Protein AF-A0A7X6UYF8-F1 (afdb_monomer)

Solvent-accessible surface area (backbone atoms only — not comparable to full-atom values): 4983 Å² total; per-residue (Å²): 130,87,79,72,80,75,76,77,75,67,58,72,58,50,52,54,51,47,56,52,44,40,72,77,32,64,71,43,51,82,31,46,63,36,31,36,51,52,15,55,51,31,42,70,72,68,36,18,67,63,12,32,55,33,18,47,48,21,34,70,77,32,61,86,39,73,42,17,58,53,23,55,60,52,28,54,53,23,52,51,47,56,77,42,44,79,71,66,73,75,116

Radius of gyration: 13.91 Å; Cα contacts (8 Å, |Δi|>4): 85; chains: 1; bounding box: 39×38×32 Å

Foldseek 3Di:
DDPPPPPPDCLVVLVVVLVVCCVVCVVCCVPLVNLLSVLVVCVVVLVLVVSLVSLVCSCVVPVPDPSNVVSVVVSVVSVVCNVCVVVVVPD

Sequence (91 aa):
MAGFHYQEKDWPKALVAYQDALKKHPDAKDSPWGMYQLANVLRRQAKYEDAVEAYEAVIKEHPQSYWAEQAKWNKEDAIWRANNENLLRLK

Structure (mmCIF, N/CA/C/O backbone):
data_AF-A0A7X6UYF8-F1
#
_entry.id   AF-A0A7X6UYF8-F1
#
loop_
_atom_site.group_PDB
_atom_site.id
_atom_site.type_symbol
_atom_site.label_atom_id
_atom_site.label_alt_id
_atom_site.label_comp_id
_atom_site.label_asym_id
_atom_site.label_entity_id
_atom_site.label_seq_id
_atom_site.pdbx_PDB_ins_code
_atom_site.Cartn_x
_atom_site.Cartn_y
_atom_site.Cartn_z
_atom_site.occupancy
_atom_site.B_iso_or_equiv
_atom_site.auth_seq_id
_atom_site.auth_comp_id
_atom_site.auth_asym_id
_atom_site.auth_atom_id
_atom_site.pdbx_PDB_model_num
ATOM 1 N N . MET A 1 1 ? -9.699 26.449 -2.740 1.00 35.62 1 MET A N 1
ATOM 2 C CA . MET A 1 1 ? -10.107 25.219 -2.031 1.00 35.62 1 MET A CA 1
ATOM 3 C C . MET A 1 1 ? -9.962 24.078 -3.012 1.00 35.62 1 MET A C 1
ATOM 5 O O . MET A 1 1 ? -10.676 24.058 -4.005 1.00 35.62 1 MET A O 1
ATOM 9 N N . ALA A 1 2 ? -8.927 23.260 -2.820 1.00 40.06 2 ALA A N 1
ATOM 10 C CA . ALA A 1 2 ? -8.529 22.209 -3.742 1.00 40.06 2 ALA A CA 1
ATOM 11 C C . ALA A 1 2 ? -9.638 21.155 -3.837 1.00 40.06 2 ALA A C 1
ATOM 13 O O . ALA A 1 2 ? -9.729 20.257 -3.006 1.00 40.06 2 ALA A O 1
ATOM 14 N N . GLY A 1 3 ? -10.492 21.293 -4.851 1.00 50.16 3 GLY A N 1
ATOM 15 C CA . GLY A 1 3 ? -11.321 20.209 -5.354 1.00 50.16 3 GLY A CA 1
ATOM 16 C C . GLY A 1 3 ? -10.399 19.165 -5.965 1.00 50.16 3 GLY A C 1
ATOM 17 O O . GLY A 1 3 ? -10.201 19.130 -7.175 1.00 50.16 3 GLY A O 1
ATOM 18 N N . PHE A 1 4 ? -9.762 18.370 -5.107 1.00 42.25 4 PHE A N 1
ATOM 19 C CA . PHE A 1 4 ? -9.018 17.194 -5.510 1.00 42.25 4 PHE A CA 1
ATOM 20 C C . PHE A 1 4 ? -10.071 16.222 -6.024 1.00 42.25 4 PHE A C 1
ATOM 22 O O . PHE A 1 4 ? -10.836 15.654 -5.246 1.00 42.25 4 PHE A O 1
ATOM 29 N N . HIS A 1 5 ? -10.194 16.155 -7.349 1.00 42.88 5 HIS A N 1
ATOM 30 C CA . HIS A 1 5 ? -11.117 15.283 -8.051 1.00 42.88 5 HIS A CA 1
ATOM 31 C C . HIS A 1 5 ? -10.799 13.838 -7.674 1.00 42.88 5 HIS A C 1
ATOM 33 O O . HIS A 1 5 ? -9.994 13.152 -8.297 1.00 42.88 5 HIS A O 1
ATOM 39 N N . TYR A 1 6 ? -11.464 13.409 -6.611 1.00 43.84 6 TYR A N 1
ATOM 40 C CA . TYR A 1 6 ? -11.652 12.049 -6.167 1.00 43.84 6 TYR A CA 1
ATOM 41 C C . TYR A 1 6 ? -12.486 11.367 -7.259 1.00 43.84 6 TYR A C 1
ATOM 43 O O . TYR A 1 6 ? -13.686 11.147 -7.113 1.00 43.84 6 TYR A O 1
ATOM 51 N N . GLN A 1 7 ? -11.878 11.098 -8.420 1.00 43.19 7 GLN A N 1
ATOM 52 C CA . GLN A 1 7 ? -12.448 10.202 -9.422 1.00 43.19 7 GLN A CA 1
ATOM 53 C C . GLN A 1 7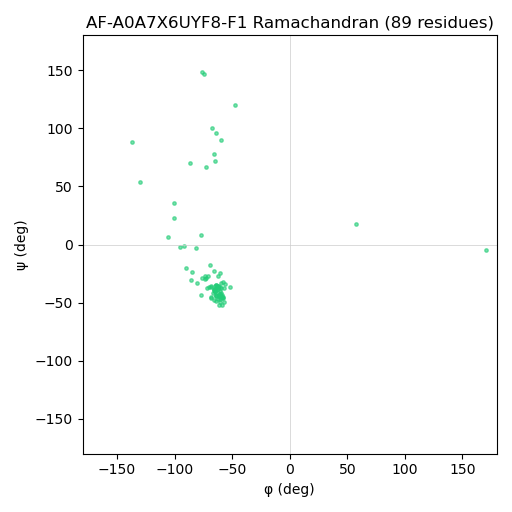 ? -12.316 8.772 -8.899 1.00 43.19 7 GLN A C 1
ATOM 55 O O . GLN A 1 7 ? -11.625 7.903 -9.425 1.00 43.19 7 GLN A O 1
ATOM 60 N N . GLU A 1 8 ? -13.056 8.527 -7.824 1.00 56.06 8 GLU A N 1
ATOM 61 C CA . GLU A 1 8 ? -13.756 7.282 -7.667 1.00 56.06 8 GLU A CA 1
ATOM 62 C C . GLU A 1 8 ? -14.501 6.989 -8.966 1.00 56.06 8 GLU A C 1
ATOM 64 O O . GLU A 1 8 ? -15.369 7.769 -9.356 1.00 56.06 8 GLU A O 1
ATOM 69 N N . LYS A 1 9 ? -14.192 5.862 -9.615 1.00 54.16 9 LYS A N 1
ATOM 70 C CA . LYS A 1 9 ? -15.208 4.827 -9.902 1.00 54.16 9 LYS A CA 1
ATOM 71 C C . LYS A 1 9 ? -14.776 3.712 -10.845 1.00 54.16 9 LYS A C 1
ATOM 73 O O . LYS A 1 9 ? -15.523 2.748 -10.930 1.00 54.16 9 LYS A O 1
ATOM 78 N N . ASP A 1 10 ? -13.589 3.725 -11.450 1.00 49.09 10 ASP A N 1
ATOM 79 C CA . ASP A 1 10 ? -13.206 2.638 -12.379 1.00 49.09 10 ASP A CA 1
ATOM 80 C C . ASP A 1 10 ? -12.281 1.569 -11.774 1.00 49.09 10 ASP A C 1
ATOM 82 O O . ASP A 1 10 ? -11.400 0.980 -12.397 1.00 49.09 10 ASP A O 1
ATOM 86 N N . TRP A 1 11 ? -12.507 1.280 -10.502 1.00 56.03 11 TRP A N 1
ATOM 87 C CA . TRP A 1 11 ? -11.699 0.352 -9.726 1.00 56.03 11 TRP A CA 1
ATOM 88 C C . TRP A 1 11 ? -11.933 -1.146 -9.984 1.00 56.03 11 TRP A C 1
ATOM 90 O O . TRP A 1 11 ? -10.980 -1.913 -9.840 1.00 56.03 11 TRP A O 1
ATOM 100 N N . PRO A 1 12 ? -13.132 -1.602 -10.400 1.00 53.22 12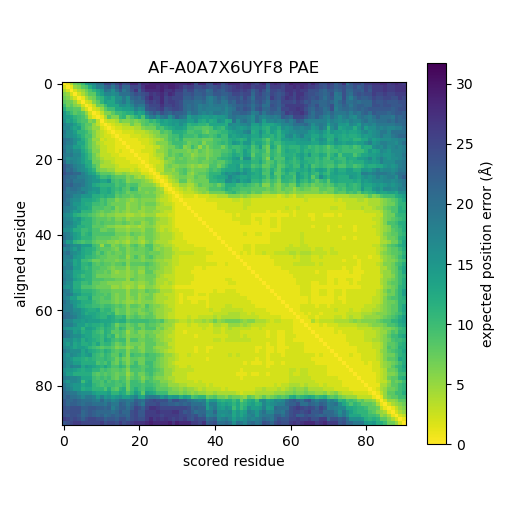 PRO A N 1
ATOM 101 C CA . PRO A 1 12 ? -1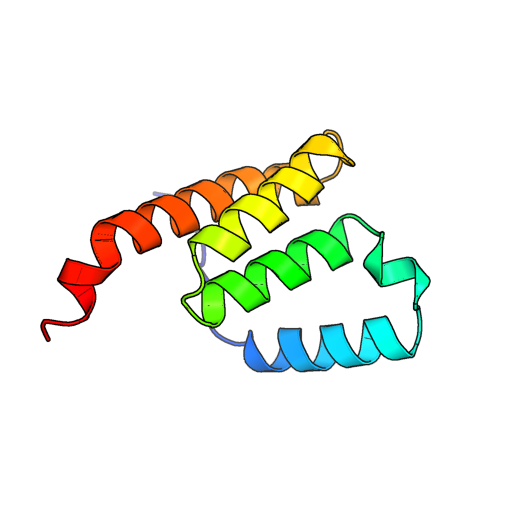3.312 -2.976 -10.872 1.00 53.22 12 PRO A CA 1
ATOM 102 C C . PRO A 1 12 ? -12.466 -3.267 -12.118 1.00 53.22 12 PRO A C 1
ATOM 104 O O . PRO A 1 12 ? -11.897 -4.349 -12.239 1.00 53.22 12 PRO A O 1
ATOM 107 N N . LYS A 1 13 ? -12.297 -2.276 -13.007 1.00 59.25 13 LYS A N 1
ATOM 108 C CA . LYS A 1 13 ? -11.395 -2.391 -14.161 1.00 59.25 13 LYS A CA 1
ATOM 109 C C . LYS A 1 13 ? -9.932 -2.444 -13.734 1.00 59.25 13 LYS A C 1
ATOM 111 O O . LYS A 1 13 ? -9.169 -3.189 -14.332 1.00 59.25 13 LYS A O 1
ATOM 116 N N . ALA A 1 14 ? -9.550 -1.722 -12.679 1.00 58.75 14 ALA A N 1
ATOM 117 C CA . ALA A 1 14 ? -8.194 -1.781 -12.134 1.00 58.75 14 ALA A CA 1
ATOM 118 C C . ALA A 1 14 ? -7.840 -3.173 -11.575 1.00 58.75 14 ALA A C 1
ATOM 120 O O . ALA A 1 14 ? -6.705 -3.605 -11.738 1.00 58.75 14 ALA A O 1
ATOM 121 N N . LEU A 1 15 ? -8.801 -3.893 -10.977 1.00 59.09 15 LEU A N 1
ATOM 122 C CA . LEU A 1 15 ? -8.608 -5.278 -10.524 1.00 59.09 15 LEU A CA 1
ATOM 123 C C . LEU A 1 15 ? -8.371 -6.230 -11.705 1.00 59.09 15 LEU A C 1
ATOM 125 O O . LEU A 1 15 ? -7.430 -7.016 -11.671 1.00 59.09 15 LEU A O 1
ATOM 129 N N . VAL A 1 16 ? -9.198 -6.139 -12.751 1.00 67.00 16 VAL A N 1
ATOM 130 C CA . VAL A 1 16 ? -9.055 -6.964 -13.964 1.00 67.00 16 VAL A CA 1
ATOM 131 C C . VAL A 1 16 ? -7.744 -6.641 -14.681 1.00 67.00 16 VAL A C 1
ATOM 133 O O . VAL A 1 16 ? -6.988 -7.545 -15.019 1.00 67.00 16 VAL A O 1
ATOM 136 N N . ALA A 1 17 ? -7.415 -5.356 -14.826 1.00 61.59 17 ALA A N 1
ATOM 137 C CA . ALA A 1 17 ? -6.154 -4.911 -15.410 1.00 61.59 17 ALA A CA 1
ATOM 138 C C . ALA A 1 17 ? -4.941 -5.363 -14.585 1.00 61.59 17 ALA A C 1
ATOM 140 O O . ALA A 1 17 ? -3.9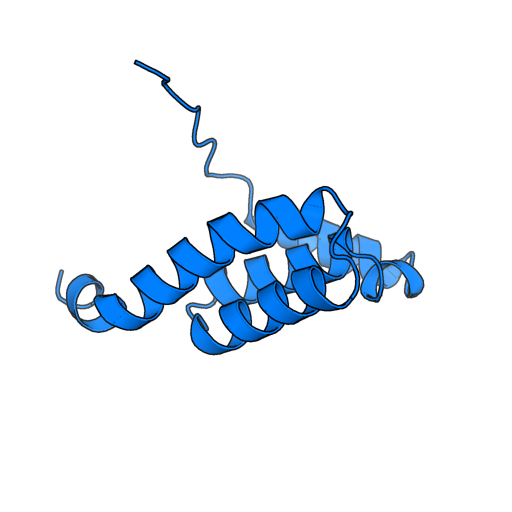21 -5.729 -15.160 1.00 61.59 17 ALA A O 1
ATOM 141 N N . TYR A 1 18 ? -5.049 -5.382 -13.254 1.00 65.81 18 TYR A N 1
ATOM 142 C CA . TYR A 1 18 ? -4.003 -5.899 -12.376 1.00 65.81 18 TYR A CA 1
ATOM 143 C C . TYR A 1 18 ? -3.840 -7.415 -12.523 1.00 65.81 18 TYR A C 1
ATOM 145 O O . TYR A 1 18 ? -2.727 -7.892 -12.712 1.00 65.81 18 TYR A O 1
ATOM 153 N N . GLN A 1 19 ? -4.936 -8.176 -12.526 1.00 66.94 19 GLN A N 1
ATOM 154 C CA . GLN A 1 19 ? -4.898 -9.625 -12.746 1.00 66.94 19 GLN A CA 1
ATOM 155 C C . GLN A 1 19 ? -4.319 -9.986 -14.120 1.00 66.94 19 GLN A C 1
ATOM 157 O O . GLN A 1 19 ? -3.530 -10.924 -14.226 1.00 66.94 19 GLN A O 1
ATOM 162 N N . ASP A 1 20 ? -4.658 -9.232 -15.164 1.00 68.50 20 ASP A N 1
ATOM 163 C CA . ASP A 1 20 ? -4.107 -9.436 -16.503 1.00 68.50 20 ASP A CA 1
ATOM 164 C C . ASP A 1 20 ? -2.639 -9.008 -16.603 1.00 68.50 20 ASP A C 1
ATOM 166 O O . ASP A 1 20 ? -1.849 -9.687 -17.263 1.00 68.50 20 ASP A O 1
ATOM 170 N N . ALA A 1 21 ? -2.247 -7.923 -15.930 1.00 63.00 21 ALA A N 1
ATOM 171 C CA . ALA A 1 21 ? -0.855 -7.489 -15.856 1.00 63.00 21 ALA A CA 1
ATOM 172 C C . ALA A 1 21 ? 0.015 -8.526 -15.135 1.00 63.00 21 ALA A C 1
ATOM 174 O O . ALA A 1 21 ? 1.071 -8.880 -15.646 1.00 63.00 21 ALA A O 1
ATOM 175 N N . LEU A 1 22 ? -0.460 -9.082 -14.017 1.00 64.88 22 LEU A N 1
ATOM 176 C CA . LEU A 1 22 ? 0.227 -10.147 -13.283 1.00 64.88 22 LEU A CA 1
ATOM 177 C C . LEU A 1 22 ? 0.355 -11.445 -14.090 1.00 64.88 22 LEU A C 1
ATOM 179 O O . LEU A 1 22 ? 1.359 -12.143 -13.975 1.00 64.88 22 LEU A O 1
ATOM 183 N N . LYS A 1 23 ? -0.642 -11.777 -14.922 1.00 69.00 23 LYS A N 1
ATOM 184 C CA . LYS A 1 23 ? -0.572 -12.942 -15.820 1.00 69.00 23 LYS A CA 1
ATOM 185 C C . LYS A 1 23 ? 0.463 -12.766 -16.929 1.00 69.00 23 LYS A C 1
ATOM 187 O O . LYS A 1 23 ? 1.080 -13.743 -17.338 1.00 69.00 23 LYS A O 1
ATOM 192 N N . LYS A 1 24 ? 0.616 -11.544 -17.446 1.00 65.44 24 LYS A N 1
ATOM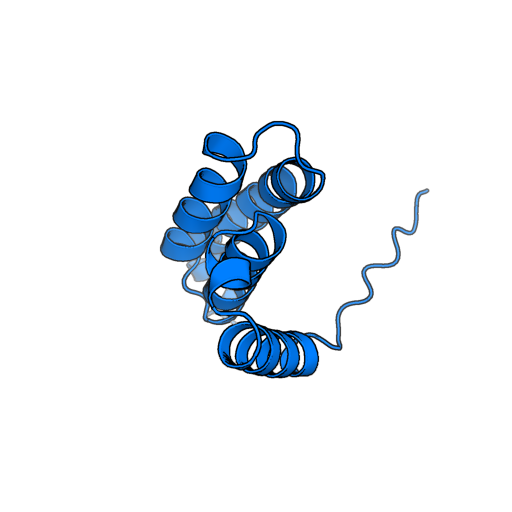 193 C CA . LYS A 1 24 ? 1.535 -11.232 -18.554 1.00 65.44 24 LYS A CA 1
ATOM 194 C C . LYS A 1 24 ? 2.956 -10.937 -18.078 1.00 65.44 24 LYS A C 1
ATOM 196 O O . LYS A 1 24 ? 3.904 -11.215 -18.803 1.00 65.44 24 LYS A O 1
ATOM 201 N N . HIS A 1 25 ? 3.090 -10.397 -16.872 1.00 60.91 25 HIS A N 1
ATOM 202 C CA . HIS A 1 25 ? 4.351 -9.990 -16.270 1.00 60.91 25 HIS A CA 1
ATOM 203 C C . HIS A 1 25 ? 4.369 -10.428 -14.801 1.00 60.91 25 HIS A C 1
ATOM 205 O O . HIS A 1 25 ? 3.979 -9.654 -13.924 1.00 60.91 25 HIS A O 1
ATOM 211 N N . PRO A 1 26 ? 4.822 -11.660 -14.511 1.00 64.88 26 PRO A N 1
ATOM 212 C CA . PRO A 1 26 ? 4.955 -12.154 -13.141 1.00 64.88 26 PRO A CA 1
ATOM 213 C C . PRO A 1 26 ? 5.840 -11.237 -12.290 1.00 64.88 26 PRO A C 1
ATOM 215 O O . PRO A 1 26 ? 5.560 -11.020 -11.118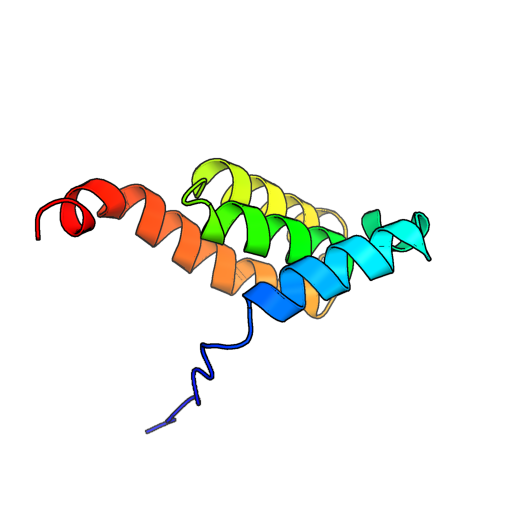 1.00 64.88 26 PRO A O 1
ATOM 218 N N . ASP A 1 27 ? 6.850 -10.636 -12.913 1.00 69.56 27 ASP A N 1
ATOM 219 C CA . ASP A 1 27 ? 7.818 -9.711 -12.316 1.00 69.56 27 ASP A CA 1
ATOM 220 C C . ASP A 1 27 ? 7.158 -8.398 -11.859 1.00 69.56 27 ASP A C 1
ATOM 222 O O . ASP A 1 27 ? 7.649 -7.709 -10.966 1.00 69.56 27 ASP A O 1
ATOM 226 N N . ALA A 1 28 ? 5.999 -8.052 -12.437 1.00 66.62 28 ALA A N 1
ATOM 227 C CA . ALA A 1 28 ? 5.233 -6.880 -12.032 1.00 66.62 28 ALA A CA 1
ATOM 228 C C . ALA A 1 28 ? 4.611 -7.046 -10.639 1.00 66.62 28 ALA A C 1
ATOM 230 O O . ALA A 1 28 ? 4.259 -6.036 -10.027 1.00 66.62 28 ALA A O 1
ATOM 231 N N . LYS A 1 29 ? 4.503 -8.277 -10.115 1.00 65.50 29 LYS A N 1
ATOM 232 C CA . LYS A 1 29 ? 4.012 -8.536 -8.752 1.00 65.50 29 LYS A CA 1
ATOM 233 C C . LYS A 1 29 ? 4.934 -7.931 -7.687 1.00 65.50 29 LYS A C 1
ATOM 235 O O . LYS A 1 29 ? 4.437 -7.388 -6.709 1.00 65.50 29 LYS A O 1
ATOM 240 N N . ASP A 1 30 ? 6.243 -7.973 -7.938 1.00 72.56 30 ASP A N 1
ATOM 241 C CA . ASP A 1 30 ? 7.295 -7.497 -7.032 1.00 72.56 30 ASP A CA 1
ATOM 242 C C . ASP A 1 30 ? 7.647 -6.023 -7.316 1.00 72.56 30 ASP A C 1
ATOM 244 O O . ASP A 1 30 ? 8.484 -5.412 -6.653 1.00 72.56 30 ASP A O 1
ATOM 248 N N . SER A 1 31 ? 6.992 -5.422 -8.318 1.00 85.88 31 SER A N 1
ATOM 249 C CA . SER A 1 31 ? 7.110 -3.993 -8.586 1.00 85.88 31 SER A CA 1
ATOM 250 C C . SER A 1 31 ? 6.332 -3.176 -7.545 1.00 85.88 31 SER A C 1
ATOM 252 O O . SER A 1 31 ? 5.237 -3.581 -7.140 1.00 85.88 31 SER A O 1
ATOM 254 N N . PRO A 1 32 ? 6.803 -1.969 -7.181 1.00 85.25 32 PRO A N 1
ATOM 255 C CA . PRO A 1 32 ? 6.094 -1.110 -6.233 1.00 85.25 32 PRO A CA 1
ATOM 256 C C . PRO A 1 32 ? 4.665 -0.771 -6.672 1.00 85.25 32 PRO A C 1
ATOM 258 O O . PRO A 1 32 ? 3.773 -0.643 -5.836 1.00 85.25 32 PRO A O 1
ATOM 261 N N . TRP A 1 33 ? 4.427 -0.664 -7.985 1.00 86.00 33 TRP A N 1
ATOM 262 C CA . TRP A 1 33 ? 3.077 -0.500 -8.523 1.00 86.00 33 TRP A CA 1
ATOM 263 C C . TRP A 1 33 ? 2.212 -1.721 -8.225 1.00 86.00 33 TRP A C 1
ATOM 265 O O . TRP A 1 33 ? 1.093 -1.581 -7.738 1.00 86.00 33 TRP A O 1
ATOM 275 N N . GLY A 1 34 ? 2.726 -2.920 -8.498 1.00 85.25 34 GLY A N 1
ATOM 276 C CA . GLY A 1 34 ? 1.959 -4.141 -8.321 1.00 85.25 34 GLY A CA 1
ATOM 277 C C . GLY A 1 34 ? 1.634 -4.425 -6.859 1.00 85.25 34 GLY A C 1
ATOM 278 O O . GLY A 1 34 ? 0.491 -4.751 -6.542 1.00 85.25 34 GLY A O 1
ATOM 279 N N . MET A 1 35 ? 2.595 -4.218 -5.963 1.00 87.44 35 MET A N 1
ATOM 280 C CA . MET A 1 35 ? 2.385 -4.333 -4.519 1.00 87.44 35 MET A CA 1
ATOM 281 C C . MET A 1 35 ? 1.343 -3.317 -4.011 1.00 87.44 35 MET A C 1
ATOM 283 O O . MET A 1 35 ? 0.429 -3.672 -3.266 1.00 87.44 35 MET A O 1
ATOM 287 N N . TYR A 1 36 ? 1.403 -2.064 -4.479 1.00 90.06 36 TYR A N 1
ATOM 288 C CA . TYR A 1 36 ? 0.410 -1.036 -4.141 1.00 90.06 36 TYR A CA 1
ATOM 289 C C . TYR A 1 36 ? -0.995 -1.382 -4.651 1.00 90.06 36 TYR A C 1
ATOM 291 O O . TYR A 1 36 ? -1.992 -1.173 -3.955 1.00 90.06 36 TYR A O 1
ATOM 299 N N . GLN A 1 37 ? -1.096 -1.946 -5.856 1.00 86.50 37 GLN A N 1
ATOM 300 C CA . GLN A 1 37 ? -2.374 -2.388 -6.401 1.00 86.50 37 GLN A CA 1
ATOM 301 C C . GLN A 1 37 ? -2.966 -3.542 -5.588 1.00 86.50 37 GLN A C 1
ATOM 303 O O . GLN A 1 37 ? -4.163 -3.508 -5.314 1.00 86.50 37 GLN A O 1
ATOM 308 N N . LEU A 1 38 ? -2.158 -4.501 -5.128 1.00 87.06 38 LEU A N 1
ATOM 309 C CA . LEU A 1 38 ? -2.624 -5.556 -4.222 1.00 87.06 38 LEU A CA 1
ATOM 310 C C . LEU A 1 38 ? -3.218 -4.974 -2.930 1.00 87.06 38 LEU A C 1
ATOM 312 O O . LEU A 1 38 ? -4.331 -5.339 -2.547 1.00 87.06 38 LEU A O 1
ATOM 316 N N . ALA A 1 39 ? -2.533 -4.012 -2.310 1.00 91.19 39 ALA A N 1
ATOM 317 C CA . ALA A 1 39 ? -3.027 -3.327 -1.118 1.00 91.19 39 ALA A CA 1
ATOM 318 C C . ALA A 1 39 ? -4.373 -2.615 -1.369 1.00 91.19 3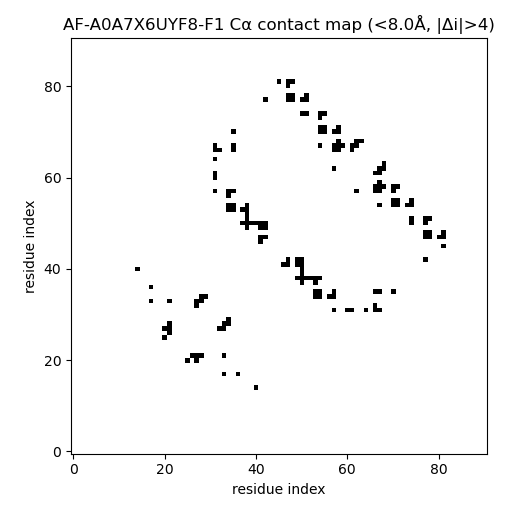9 ALA A C 1
ATOM 320 O O . ALA A 1 39 ? -5.315 -2.738 -0.584 1.00 91.19 39 ALA A O 1
ATOM 321 N N . ASN A 1 40 ? -4.528 -1.959 -2.527 1.00 87.94 40 ASN A N 1
ATOM 322 C CA . ASN A 1 40 ? -5.802 -1.357 -2.938 1.00 87.94 40 ASN A CA 1
ATOM 323 C C . ASN A 1 40 ? -6.933 -2.388 -3.072 1.00 87.94 40 ASN A C 1
ATOM 325 O O . ASN A 1 40 ? -8.088 -2.078 -2.771 1.00 87.94 40 ASN A O 1
ATOM 329 N N . VAL A 1 41 ? -6.627 -3.599 -3.542 1.00 85.25 41 VAL A N 1
ATOM 330 C CA . VAL A 1 41 ? -7.605 -4.687 -3.663 1.00 85.25 41 VAL A CA 1
ATOM 331 C C . VAL A 1 41 ? -8.046 -5.175 -2.287 1.00 85.25 41 VAL A C 1
ATOM 333 O O . VAL A 1 41 ? -9.248 -5.313 -2.062 1.00 85.25 41 VAL A O 1
ATOM 336 N N . LEU A 1 42 ? -7.108 -5.377 -1.361 1.00 87.44 42 LEU A N 1
ATOM 337 C CA . LEU A 1 42 ? -7.404 -5.769 0.021 1.00 87.44 42 LEU A CA 1
ATOM 338 C C . LEU A 1 42 ? -8.297 -4.727 0.707 1.00 87.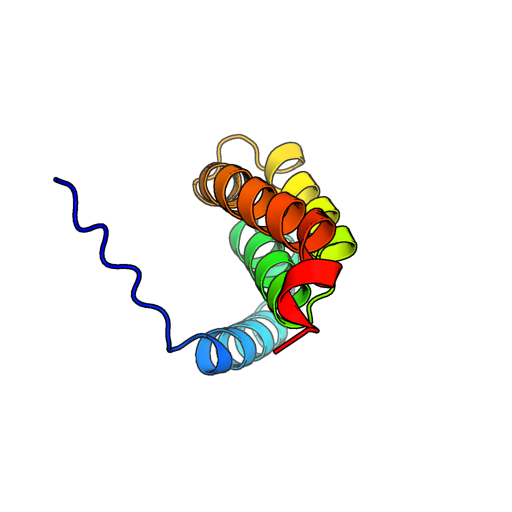44 42 LEU A C 1
ATOM 340 O O . LEU A 1 42 ? -9.358 -5.070 1.232 1.00 87.44 42 LEU A O 1
ATOM 344 N N . ARG A 1 43 ? -7.968 -3.437 0.550 1.00 87.38 43 ARG A N 1
ATOM 345 C CA . ARG A 1 43 ? -8.768 -2.320 1.077 1.00 87.38 43 ARG A CA 1
ATOM 346 C C . ARG A 1 43 ? -10.208 -2.346 0.558 1.00 87.38 43 ARG A C 1
ATOM 348 O O . ARG A 1 43 ? -11.143 -2.038 1.288 1.00 87.38 43 ARG A O 1
ATOM 355 N N . ARG A 1 44 ? -10.414 -2.733 -0.706 1.00 83.12 44 ARG A N 1
ATOM 356 C CA . ARG A 1 44 ? -11.750 -2.854 -1.324 1.00 83.12 44 ARG A CA 1
ATOM 357 C C . ARG A 1 44 ? -12.552 -4.045 -0.850 1.00 83.12 44 ARG A C 1
ATOM 359 O O . ARG A 1 44 ? -13.775 -3.975 -0.850 1.00 83.12 44 ARG A O 1
ATOM 366 N N . GLN A 1 45 ? -11.874 -5.117 -0.471 1.00 83.31 45 GLN A N 1
ATOM 367 C CA . GLN A 1 45 ? -12.506 -6.278 0.143 1.00 83.31 45 GLN A CA 1
ATOM 368 C C . GLN A 1 45 ? -12.860 -6.025 1.617 1.00 83.31 45 GLN A C 1
ATOM 370 O O . GLN A 1 45 ? -13.240 -6.968 2.301 1.00 83.31 45 GLN A O 1
ATOM 375 N N . ALA A 1 46 ? -12.722 -4.780 2.099 1.00 86.38 46 ALA A N 1
ATOM 376 C CA . ALA A 1 46 ? -12.843 -4.394 3.503 1.00 86.38 46 ALA A CA 1
ATOM 377 C C . ALA A 1 46 ? -11.865 -5.132 4.434 1.00 86.38 46 ALA A C 1
ATOM 379 O O . ALA A 1 46 ? -12.037 -5.132 5.645 1.00 86.38 46 ALA A O 1
ATOM 380 N N . LYS A 1 47 ? -10.807 -5.728 3.870 1.00 88.06 47 LYS A N 1
ATOM 381 C CA . LYS A 1 47 ? -9.700 -6.326 4.619 1.00 88.06 47 LYS A CA 1
ATOM 382 C C . LYS A 1 47 ? -8.685 -5.234 4.911 1.00 88.06 47 LYS A C 1
ATOM 384 O O . LYS A 1 47 ? -7.655 -5.128 4.245 1.00 88.06 47 LYS A O 1
ATOM 389 N N . TYR A 1 48 ? -9.064 -4.318 5.790 1.00 90.00 48 TYR A N 1
ATOM 390 C CA . TYR A 1 48 ? -8.315 -3.086 5.996 1.00 90.00 48 TYR A CA 1
ATOM 391 C C . TYR A 1 48 ? -6.975 -3.345 6.683 1.00 90.00 48 TYR A C 1
ATOM 393 O O . TYR A 1 48 ? -5.988 -2.726 6.302 1.00 90.00 48 TYR A O 1
ATOM 401 N N . GLU A 1 49 ? -6.916 -4.294 7.612 1.00 90.69 49 GLU A N 1
ATOM 402 C CA . GLU A 1 49 ? -5.695 -4.728 8.291 1.00 90.69 49 GLU A CA 1
ATOM 403 C C . GLU A 1 49 ? -4.685 -5.296 7.284 1.00 90.69 49 GLU A C 1
ATOM 405 O O . GLU A 1 49 ? -3.571 -4.783 7.174 1.00 90.69 49 GLU A O 1
ATOM 410 N N . ASP A 1 50 ? -5.112 -6.253 6.453 1.00 90.19 50 ASP A N 1
ATOM 411 C CA . ASP A 1 50 ? -4.276 -6.824 5.388 1.00 90.19 50 ASP A CA 1
ATOM 412 C C . ASP A 1 50 ? -3.813 -5.743 4.392 1.00 90.19 50 ASP A C 1
ATOM 414 O O . ASP A 1 50 ? -2.689 -5.763 3.888 1.00 90.19 50 ASP A O 1
ATOM 418 N N . ALA A 1 51 ? -4.683 -4.774 4.082 1.00 93.12 51 ALA A N 1
ATOM 419 C CA . ALA A 1 51 ? -4.339 -3.669 3.195 1.00 93.12 51 ALA A CA 1
ATOM 420 C C . ALA A 1 51 ? -3.246 -2.776 3.788 1.00 93.12 51 ALA A C 1
ATOM 422 O O . ALA A 1 51 ? -2.353 -2.346 3.060 1.00 93.12 51 ALA A O 1
ATOM 423 N N . VAL A 1 52 ? -3.312 -2.500 5.092 1.00 95.00 52 VAL A N 1
ATOM 424 C CA . VAL A 1 52 ? -2.305 -1.717 5.814 1.00 95.00 52 VAL A CA 1
ATOM 425 C C . VAL A 1 52 ? -0.947 -2.401 5.732 1.00 95.00 52 VAL A C 1
ATOM 427 O O . VAL A 1 52 ? 0.011 -1.752 5.315 1.00 95.00 52 VAL A O 1
ATOM 430 N N . GLU A 1 53 ? -0.871 -3.700 6.028 1.00 94.81 53 GLU A N 1
ATOM 431 C CA . GLU A 1 53 ? 0.375 -4.471 5.920 1.00 94.81 53 GLU A CA 1
ATOM 432 C C . GLU A 1 53 ? 0.940 -4.439 4.493 1.00 94.81 53 GLU A C 1
ATOM 434 O O . GLU A 1 53 ? 2.131 -4.195 4.282 1.00 94.81 53 GLU A O 1
ATOM 439 N N . ALA A 1 54 ? 0.075 -4.602 3.489 1.00 92.25 54 ALA A N 1
ATOM 440 C CA . ALA A 1 54 ? 0.484 -4.551 2.093 1.00 92.25 54 ALA A CA 1
ATOM 441 C C . ALA A 1 54 ? 0.995 -3.157 1.678 1.00 92.25 54 ALA A C 1
ATOM 443 O O . ALA A 1 54 ? 1.994 -3.065 0.966 1.00 92.25 54 ALA A O 1
ATOM 444 N N . TYR A 1 55 ? 0.376 -2.060 2.136 1.00 94.94 55 TYR A N 1
ATOM 445 C CA . TYR A 1 55 ? 0.901 -0.708 1.899 1.00 94.94 55 TYR A CA 1
ATOM 446 C C . TYR A 1 55 ? 2.244 -0.485 2.603 1.00 94.94 55 TYR A C 1
ATOM 448 O O . TYR A 1 55 ? 3.131 0.152 2.032 1.00 94.94 55 TYR A O 1
ATOM 456 N N . GLU A 1 56 ? 2.425 -1.013 3.816 1.00 95.56 56 GLU A N 1
ATOM 457 C CA . GLU A 1 56 ? 3.705 -0.936 4.529 1.00 95.56 56 GLU A CA 1
ATOM 458 C C . GLU A 1 56 ? 4.824 -1.658 3.790 1.00 95.56 56 GLU A C 1
ATOM 460 O O . GLU A 1 56 ? 5.934 -1.126 3.725 1.00 95.56 56 GLU A O 1
ATOM 465 N N . ALA A 1 57 ? 4.535 -2.804 3.170 1.00 92.62 57 ALA A N 1
ATOM 466 C CA . ALA A 1 57 ? 5.500 -3.502 2.330 1.00 92.62 57 ALA A CA 1
ATOM 467 C C . ALA A 1 57 ? 5.989 -2.610 1.174 1.00 92.62 57 ALA A C 1
ATOM 469 O O . ALA A 1 57 ? 7.196 -2.474 0.981 1.00 92.62 57 ALA A O 1
ATOM 470 N N . VAL A 1 58 ? 5.087 -1.900 0.477 1.00 94.12 58 VAL A N 1
ATOM 471 C CA . VAL A 1 58 ? 5.477 -0.945 -0.586 1.00 94.12 58 VAL A CA 1
ATOM 472 C C . VAL A 1 58 ? 6.392 0.149 -0.043 1.00 94.12 58 VAL A C 1
ATOM 474 O O . VAL A 1 58 ? 7.400 0.488 -0.662 1.00 94.12 58 VAL A O 1
ATOM 477 N N . ILE A 1 59 ? 6.041 0.714 1.114 1.00 95.25 59 ILE A N 1
ATOM 478 C CA . ILE A 1 59 ? 6.790 1.812 1.737 1.00 95.25 59 ILE A CA 1
ATOM 479 C C . ILE A 1 59 ? 8.178 1.343 2.175 1.00 95.25 59 ILE A C 1
ATOM 481 O O . ILE A 1 59 ? 9.144 2.089 2.045 1.00 95.25 59 ILE A O 1
ATOM 485 N N . LYS A 1 60 ? 8.284 0.120 2.697 1.00 94.56 60 LYS A N 1
ATOM 486 C CA . LYS A 1 60 ? 9.531 -0.437 3.218 1.00 94.56 60 LYS A CA 1
ATOM 487 C C . LYS A 1 60 ? 10.471 -0.899 2.109 1.00 94.56 60 LYS A C 1
ATOM 489 O O . LYS A 1 60 ? 11.668 -0.644 2.193 1.00 94.56 60 LYS A O 1
ATOM 494 N N . GLU A 1 61 ? 9.943 -1.581 1.100 1.00 90.81 61 GLU A N 1
ATOM 495 C CA . GLU A 1 61 ? 10.743 -2.152 0.012 1.00 90.81 61 GLU A CA 1
ATOM 496 C C . GLU A 1 61 ? 11.099 -1.108 -1.046 1.00 90.81 61 GLU A C 1
ATOM 498 O O . GLU A 1 61 ? 12.198 -1.133 -1.596 1.00 90.81 61 GLU A O 1
ATOM 503 N N . HIS A 1 62 ? 10.208 -0.139 -1.283 1.00 91.44 62 HIS A N 1
ATOM 504 C CA . HIS A 1 62 ? 10.368 0.868 -2.333 1.00 91.44 62 HIS A CA 1
ATOM 505 C C . HIS A 1 62 ? 10.157 2.303 -1.820 1.00 91.44 62 HIS A C 1
ATOM 507 O O . HIS A 1 62 ? 9.373 3.048 -2.418 1.00 91.44 62 HIS A O 1
ATOM 513 N N . PRO A 1 63 ? 10.867 2.748 -0.762 1.00 92.88 63 PRO A N 1
ATOM 514 C CA . PRO A 1 63 ? 10.585 3.998 -0.041 1.00 92.88 63 PRO A CA 1
ATOM 515 C C . PRO A 1 63 ? 10.681 5.272 -0.889 1.00 92.88 63 PRO A C 1
ATOM 517 O O . PRO A 1 63 ? 10.067 6.281 -0.551 1.00 92.88 63 PRO A O 1
ATOM 520 N N . GLN A 1 64 ? 11.450 5.239 -1.980 1.00 91.62 64 GLN A N 1
ATOM 521 C CA . GLN A 1 64 ? 11.635 6.366 -2.903 1.00 91.62 64 GLN A CA 1
ATOM 522 C C . GLN A 1 64 ? 10.697 6.313 -4.118 1.00 91.62 64 GLN A C 1
ATOM 524 O O . GLN A 1 64 ? 10.739 7.196 -4.975 1.00 91.62 64 GLN A O 1
ATOM 529 N N . SER A 1 65 ? 9.867 5.274 -4.232 1.00 89.81 65 SER A N 1
ATOM 530 C CA . SER A 1 65 ? 8.938 5.142 -5.348 1.00 89.81 65 SER A CA 1
ATOM 531 C C . SER A 1 65 ? 7.737 6.071 -5.180 1.00 89.81 65 SER A C 1
ATOM 533 O O . SER A 1 65 ? 7.247 6.301 -4.074 1.00 89.81 65 SER A O 1
ATOM 535 N N . TYR A 1 66 ? 7.194 6.540 -6.304 1.00 88.88 66 TYR A N 1
ATOM 536 C CA . TYR A 1 66 ? 5.924 7.271 -6.325 1.00 88.88 66 TYR A CA 1
ATOM 537 C C . TYR A 1 66 ? 4.805 6.502 -5.595 1.00 88.88 66 TYR A C 1
ATOM 539 O O . TYR A 1 66 ? 3.991 7.093 -4.888 1.00 88.88 66 TYR A O 1
ATOM 547 N N . TRP A 1 67 ? 4.799 5.171 -5.713 1.00 89.31 67 TRP A N 1
ATOM 548 C CA . TRP A 1 67 ? 3.794 4.306 -5.098 1.00 89.31 67 TRP A CA 1
ATOM 549 C C . TRP A 1 67 ? 3.947 4.170 -3.587 1.00 89.31 67 TRP A C 1
ATOM 551 O O . TRP A 1 67 ? 2.933 4.025 -2.917 1.00 89.31 67 TRP A O 1
ATOM 561 N N . ALA A 1 68 ? 5.155 4.290 -3.033 1.00 91.12 68 ALA A N 1
ATOM 562 C CA . ALA A 1 68 ? 5.337 4.373 -1.585 1.00 91.12 68 ALA A CA 1
ATOM 563 C C . ALA A 1 68 ? 4.739 5.663 -1.013 1.00 91.12 68 ALA A C 1
ATOM 565 O O . ALA A 1 68 ? 4.112 5.631 0.042 1.00 91.12 68 ALA A O 1
ATOM 566 N N . GLU A 1 69 ? 4.863 6.787 -1.722 1.00 90.25 69 GLU A N 1
ATOM 567 C CA . GLU A 1 69 ? 4.224 8.040 -1.311 1.00 90.25 69 GLU A CA 1
ATOM 568 C C . GLU A 1 69 ? 2.694 7.893 -1.297 1.00 90.25 69 GLU A C 1
ATOM 570 O O . GLU A 1 69 ? 2.047 8.223 -0.307 1.00 90.25 69 GLU A O 1
ATOM 575 N N . GLN A 1 70 ? 2.112 7.312 -2.353 1.00 88.94 70 GLN A N 1
ATOM 576 C CA . GLN A 1 70 ? 0.671 7.032 -2.413 1.00 88.94 70 GLN A CA 1
ATOM 577 C C . GLN A 1 70 ? 0.225 5.994 -1.370 1.00 88.94 70 GLN A C 1
ATOM 579 O O . GLN A 1 70 ? -0.861 6.106 -0.800 1.00 88.94 70 GLN A O 1
ATOM 584 N N . ALA A 1 71 ? 1.064 4.992 -1.095 1.00 92.94 71 ALA A N 1
ATOM 585 C CA . ALA A 1 71 ? 0.799 3.965 -0.097 1.00 92.94 71 ALA A CA 1
ATOM 586 C C . ALA A 1 71 ? 0.672 4.561 1.309 1.00 92.94 71 ALA A C 1
ATOM 588 O O . ALA A 1 71 ? -0.186 4.109 2.055 1.00 92.94 71 ALA A O 1
ATOM 589 N N . LYS A 1 72 ? 1.443 5.601 1.662 1.00 93.50 72 LYS A N 1
ATOM 590 C CA . LYS A 1 72 ? 1.302 6.286 2.963 1.00 93.50 72 LYS A CA 1
ATOM 591 C C . LYS A 1 72 ? -0.106 6.858 3.139 1.00 93.50 72 LYS A C 1
ATOM 593 O O . LYS A 1 72 ? -0.776 6.527 4.112 1.00 93.50 72 LYS A O 1
ATOM 598 N N . TRP A 1 73 ? -0.577 7.633 2.161 1.00 91.94 73 TRP A N 1
ATOM 599 C CA . TRP A 1 73 ? -1.913 8.238 2.189 1.00 91.94 73 TRP A CA 1
ATOM 600 C C . TRP A 1 73 ? -3.027 7.187 2.249 1.00 91.94 73 TRP A C 1
ATOM 602 O O . TRP A 1 73 ? -3.955 7.295 3.048 1.00 91.94 73 TRP A O 1
ATOM 612 N N . ASN A 1 74 ? -2.933 6.132 1.438 1.00 90.31 74 ASN A N 1
ATOM 613 C CA . ASN A 1 74 ? -3.955 5.085 1.437 1.00 90.31 74 ASN A CA 1
ATOM 614 C C . ASN A 1 74 ? -3.900 4.178 2.667 1.00 90.31 74 ASN A C 1
ATOM 616 O O . ASN A 1 74 ? -4.936 3.642 3.060 1.00 90.31 74 ASN A O 1
ATOM 620 N N . LYS A 1 75 ? -2.724 4.015 3.284 1.00 93.69 75 LYS A N 1
ATOM 621 C CA . LYS A 1 75 ? -2.588 3.325 4.567 1.00 93.69 75 LYS A CA 1
ATOM 622 C C . LYS A 1 75 ? -3.377 4.056 5.644 1.00 93.69 75 LYS A C 1
ATOM 624 O O . LYS A 1 75 ? -4.101 3.416 6.395 1.00 93.69 75 LYS A O 1
ATOM 629 N N . GLU A 1 76 ? -3.281 5.382 5.696 1.00 92.31 76 GLU A N 1
ATOM 630 C CA . GLU A 1 76 ? -4.046 6.191 6.649 1.00 92.31 76 GLU A CA 1
ATOM 631 C C . GLU A 1 76 ? -5.564 6.043 6.445 1.00 92.31 76 GLU A C 1
ATOM 633 O O . GLU A 1 76 ? -6.285 5.821 7.418 1.00 92.31 76 GLU A O 1
ATOM 638 N N . ASP A 1 77 ? -6.054 6.064 5.196 1.00 89.12 77 ASP A N 1
ATOM 639 C CA . ASP A 1 77 ? -7.470 5.776 4.892 1.00 89.12 77 ASP A CA 1
ATOM 640 C C . ASP A 1 77 ? -7.869 4.357 5.326 1.00 89.12 77 ASP A C 1
ATOM 642 O O . ASP A 1 77 ? -8.933 4.171 5.917 1.00 89.12 77 ASP A O 1
ATOM 646 N N . ALA A 1 78 ? -7.020 3.356 5.079 1.00 90.69 78 ALA A N 1
ATOM 647 C CA . ALA A 1 78 ? -7.283 1.981 5.489 1.00 90.69 78 ALA A CA 1
ATOM 648 C C . ALA A 1 78 ? -7.346 1.838 7.021 1.00 90.69 78 ALA A C 1
ATOM 650 O O . ALA A 1 78 ? -8.298 1.248 7.524 1.00 90.69 78 ALA A O 1
ATOM 651 N N . ILE A 1 79 ? -6.417 2.447 7.768 1.00 91.19 79 ILE A N 1
ATOM 652 C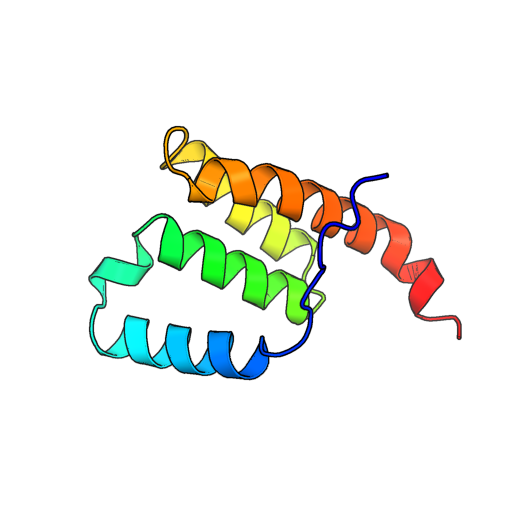 CA . ILE A 1 79 ? -6.433 2.474 9.244 1.00 91.19 79 ILE A CA 1
ATOM 653 C C . ILE A 1 79 ? -7.706 3.146 9.755 1.00 91.19 79 ILE A C 1
ATOM 655 O O . ILE A 1 79 ? -8.355 2.652 10.679 1.00 91.19 79 ILE A O 1
ATOM 659 N N . TRP A 1 80 ? -8.085 4.275 9.153 1.00 89.31 80 TRP A N 1
ATOM 660 C CA . TRP A 1 80 ? -9.314 4.956 9.528 1.00 89.31 80 TRP A CA 1
ATOM 661 C C . TRP A 1 80 ? -10.524 4.046 9.303 1.00 89.31 80 TRP A C 1
ATOM 663 O O . TRP A 1 80 ? -11.347 3.895 10.203 1.00 89.31 80 TRP A O 1
ATOM 673 N N . ARG A 1 81 ? -10.622 3.377 8.151 1.00 86.25 81 ARG A N 1
ATOM 674 C CA . ARG A 1 81 ? -11.733 2.462 7.851 1.00 86.25 81 ARG A CA 1
ATOM 675 C C . ARG A 1 81 ? -11.762 1.234 8.756 1.00 86.25 81 ARG A C 1
ATOM 677 O O . ARG A 1 81 ? -12.855 0.880 9.180 1.00 86.25 81 ARG A O 1
ATOM 684 N N . ALA A 1 82 ? -10.611 0.653 9.098 1.00 86.88 82 ALA A N 1
ATOM 685 C CA . ALA A 1 82 ? -10.508 -0.451 10.057 1.00 86.88 82 ALA A CA 1
ATOM 686 C C . ALA A 1 82 ? -11.104 -0.055 11.418 1.00 86.88 82 ALA A C 1
ATOM 688 O O . ALA A 1 82 ? -11.994 -0.713 11.950 1.00 86.88 82 ALA A O 1
ATOM 689 N N . ASN A 1 83 ? -10.694 1.107 11.936 1.00 84.12 83 ASN A N 1
ATOM 690 C CA . ASN A 1 83 ? -11.148 1.600 13.237 1.00 84.12 83 ASN A CA 1
ATOM 691 C C . ASN A 1 83 ? -12.619 2.054 13.239 1.00 84.12 83 ASN A C 1
ATOM 693 O O . ASN A 1 83 ? -13.273 2.033 14.281 1.00 84.12 83 ASN A O 1
ATOM 697 N N . ASN A 1 84 ? -13.147 2.479 12.087 1.00 78.25 84 ASN A N 1
ATOM 698 C CA . ASN A 1 84 ? -14.500 3.024 11.950 1.00 78.25 84 ASN A CA 1
ATOM 699 C C . ASN A 1 84 ? -15.489 2.050 11.282 1.00 78.25 84 ASN A C 1
ATOM 701 O O . ASN A 1 84 ? -16.633 2.430 11.024 1.00 78.25 84 ASN A O 1
ATOM 705 N N . GLU A 1 85 ? -15.110 0.795 11.018 1.00 65.38 85 GLU A N 1
ATOM 706 C CA . GLU A 1 85 ? -15.972 -0.177 10.329 1.00 65.38 85 GLU A CA 1
ATOM 707 C C . GLU A 1 85 ? -17.286 -0.431 11.093 1.00 65.38 85 GLU A C 1
ATOM 709 O O . GLU A 1 85 ? -18.359 -0.553 10.495 1.00 65.38 85 GLU A O 1
ATOM 714 N N . ASN A 1 86 ? -17.231 -0.378 12.428 1.00 54.88 86 ASN A N 1
ATOM 715 C CA . ASN A 1 86 ? -18.401 -0.494 13.303 1.00 54.88 86 ASN A CA 1
ATOM 716 C C . ASN A 1 86 ? -19.436 0.630 13.095 1.00 54.88 86 ASN A C 1
ATOM 718 O O . ASN A 1 86 ? -20.622 0.418 13.330 1.00 54.88 86 ASN A O 1
ATOM 722 N N . LEU A 1 87 ? -19.017 1.813 12.629 1.00 53.59 87 LEU A N 1
ATOM 723 C CA . LEU A 1 87 ? -19.905 2.959 12.389 1.00 53.59 87 LEU A CA 1
ATOM 724 C C . LEU A 1 87 ? -20.579 2.911 11.010 1.00 53.59 87 LEU A C 1
ATOM 726 O O . LEU A 1 87 ? -21.633 3.515 10.820 1.00 53.59 87 LEU A O 1
ATOM 730 N N . LEU A 1 88 ? -19.990 2.198 10.045 1.00 52.88 88 LEU A N 1
ATOM 731 C CA . LEU A 1 88 ? -20.492 2.114 8.668 1.00 52.88 88 LEU A CA 1
ATOM 732 C C . LEU A 1 88 ? -21.470 0.951 8.447 1.00 52.88 88 LEU A C 1
ATOM 734 O O . LEU A 1 88 ? -22.252 1.004 7.503 1.00 52.88 88 LEU A O 1
ATOM 738 N N . ARG A 1 89 ? -21.467 -0.066 9.319 1.00 53.34 89 ARG A N 1
ATOM 739 C CA . ARG A 1 89 ? -22.418 -1.195 9.276 1.00 53.34 89 ARG A CA 1
ATOM 740 C C . ARG A 1 89 ? -23.787 -0.895 9.916 1.00 53.34 89 ARG A C 1
ATOM 742 O O . ARG A 1 89 ? -24.659 -1.754 9.883 1.00 53.34 89 ARG A O 1
ATOM 749 N N . LEU A 1 90 ? -23.986 0.295 10.494 1.00 43.75 90 LEU A N 1
ATOM 750 C CA . LEU A 1 90 ? -25.210 0.693 11.216 1.00 43.75 90 LEU A CA 1
ATOM 751 C C . LEU A 1 90 ? -26.179 1.583 10.406 1.00 43.75 90 LEU A C 1
ATOM 753 O O . LEU A 1 90 ? -26.985 2.299 11.000 1.00 43.75 90 LEU A O 1
ATOM 757 N N . LYS A 1 91 ? -26.128 1.562 9.070 1.00 43.00 91 LYS A N 1
ATOM 758 C CA . LYS A 1 91 ? -27.122 2.236 8.216 1.00 43.00 91 LYS A CA 1
ATOM 759 C C . LYS A 1 91 ? -27.852 1.260 7.314 1.00 43.00 91 LYS A C 1
ATOM 761 O O . LYS A 1 91 ? -27.170 0.381 6.747 1.00 43.00 91 LYS A O 1
#

Secondary structure (DSSP, 8-state):
----------HHHHHHHHHHHHHH-GGGGGSHHHHHHHHHHHHHTT-HHHHHHHHHHHHHH-TTSHHHHHHHHHHHHHHHHHHHHHHHTT-

pLDDT: mean 76.32, std 17.52, range [35.62, 95.56]

Nearest PDB structures (foldseek):
  8fwd-assembly1_2  TM=4.627E-01  e=1.785E-01  synthetic construct
  6hpg-assembly1_A  TM=6.333E-01  e=7.893E-01  Arabidopsis thaliana
  6fdp-assembly1_A  TM=5.432E-01  e=1.398E+00  Homo sapiens
  6qdl-assembly1_A  TM=6.574E-01  e=3.695E+00  Caenorhabditis elegans
  7b1u-assembly1_A  TM=4.866E-01  e=3.695E+00  Shigella flexneri

Mean predicted aligned error: 8.97 Å